Protein AF-A0A0S2IVD8-F1 (afdb_monomer_lite)

Structure (mmCIF, N/CA/C/O backbone):
data_AF-A0A0S2IVD8-F1
#
_entry.id   AF-A0A0S2IVD8-F1
#
loop_
_atom_site.group_PDB
_atom_site.id
_atom_site.type_symbol
_atom_site.label_atom_id
_atom_site.label_alt_id
_atom_site.label_comp_id
_atom_site.label_asym_id
_atom_site.label_entity_id
_atom_site.label_seq_id
_atom_site.pdbx_PDB_ins_code
_atom_site.Cartn_x
_atom_site.Cartn_y
_atom_site.Cartn_z
_atom_site.occupancy
_atom_site.B_iso_or_equiv
_atom_site.auth_seq_id
_atom_site.auth_comp_id
_atom_site.auth_asym_id
_atom_site.auth_atom_id
_atom_site.pdbx_PDB_model_num
ATOM 1 N N . MET A 1 1 ? 84.443 40.410 -23.609 1.00 50.19 1 MET A N 1
ATOM 2 C CA . MET A 1 1 ? 83.161 40.052 -24.255 1.00 50.19 1 MET A CA 1
ATOM 3 C C . MET A 1 1 ? 82.634 38.774 -23.616 1.00 50.19 1 MET A C 1
ATOM 5 O O . MET A 1 1 ? 83.331 37.769 -23.710 1.00 50.19 1 MET A O 1
ATOM 9 N N . PRO A 1 2 ? 81.500 38.789 -22.892 1.00 48.69 2 PRO A N 1
ATOM 10 C CA . PRO A 1 2 ? 80.983 37.579 -22.261 1.00 48.69 2 PRO A CA 1
ATOM 11 C C . PRO A 1 2 ? 80.416 36.628 -23.324 1.00 48.69 2 PRO A C 1
ATOM 13 O O . PRO A 1 2 ? 79.728 37.035 -24.257 1.00 48.69 2 PRO A O 1
ATOM 16 N N . SER A 1 3 ? 80.780 35.357 -23.202 1.00 56.12 3 SER A N 1
ATOM 17 C CA . SER A 1 3 ? 80.549 34.301 -24.180 1.00 56.12 3 SER A CA 1
ATOM 18 C C . SER A 1 3 ? 79.073 33.893 -24.278 1.00 56.12 3 SER A C 1
ATOM 20 O O . SER A 1 3 ? 78.367 33.731 -23.281 1.00 56.12 3 SER A O 1
ATOM 22 N N . ASN A 1 4 ? 78.631 33.627 -25.514 1.00 60.97 4 ASN A N 1
ATOM 23 C CA . ASN A 1 4 ? 77.289 33.160 -25.906 1.00 60.97 4 ASN A CA 1
ATOM 24 C C . ASN A 1 4 ? 76.815 31.858 -25.215 1.00 60.97 4 ASN A C 1
ATOM 26 O O . ASN A 1 4 ? 75.691 31.407 -25.436 1.00 60.97 4 ASN A O 1
ATOM 30 N N . LEU A 1 5 ? 77.656 31.239 -24.384 1.00 60.31 5 LEU A N 1
ATOM 31 C CA . LEU A 1 5 ? 77.363 30.018 -23.641 1.00 60.31 5 LEU A CA 1
ATOM 32 C C . LEU A 1 5 ? 76.537 30.292 -22.371 1.00 60.31 5 LEU A C 1
ATOM 34 O O . LEU A 1 5 ? 75.660 29.496 -22.031 1.00 60.31 5 LEU A O 1
ATOM 38 N N . PHE A 1 6 ? 76.750 31.436 -21.709 1.00 58.47 6 PHE A N 1
ATOM 39 C CA . PHE A 1 6 ? 76.030 31.788 -20.477 1.00 58.47 6 PHE A CA 1
ATOM 40 C C . PHE A 1 6 ? 74.556 32.127 -20.759 1.00 58.47 6 PHE A C 1
ATOM 42 O O . PHE A 1 6 ? 73.650 31.641 -20.081 1.00 58.47 6 PHE A O 1
ATOM 49 N N . LEU A 1 7 ? 74.299 32.853 -21.853 1.00 55.78 7 LEU A N 1
ATOM 50 C CA . LEU A 1 7 ? 72.945 33.197 -22.299 1.00 55.78 7 LEU A CA 1
ATOM 51 C C . LEU A 1 7 ? 72.151 31.978 -22.798 1.00 55.78 7 LEU A C 1
ATOM 53 O O . LEU A 1 7 ? 70.935 31.922 -22.623 1.00 55.78 7 LEU A O 1
ATOM 57 N N . ARG A 1 8 ? 72.819 30.961 -23.363 1.00 60.06 8 ARG A N 1
ATOM 58 C CA . ARG A 1 8 ? 72.168 29.711 -23.798 1.00 60.06 8 ARG A CA 1
ATOM 59 C C . ARG A 1 8 ? 71.748 28.820 -22.622 1.00 60.06 8 ARG A C 1
ATOM 61 O O . ARG A 1 8 ? 70.657 28.249 -22.668 1.00 60.06 8 ARG A O 1
ATOM 68 N N . LYS A 1 9 ? 72.547 28.745 -21.549 1.00 58.44 9 LYS A N 1
ATOM 69 C CA . LYS A 1 9 ? 72.161 28.041 -20.308 1.00 58.44 9 LYS A CA 1
ATOM 70 C C . LYS A 1 9 ? 71.013 28.742 -19.573 1.00 58.44 9 LYS A C 1
ATOM 72 O O . LYS A 1 9 ? 70.091 28.074 -19.119 1.00 58.44 9 LYS A O 1
ATOM 77 N N . ALA A 1 10 ? 71.015 30.076 -19.521 1.00 58.53 10 ALA A N 1
ATOM 78 C CA . ALA A 1 10 ? 69.924 30.838 -18.906 1.00 58.53 10 ALA A CA 1
ATOM 79 C C . ALA A 1 10 ? 68.589 30.664 -19.657 1.00 58.53 10 ALA A C 1
ATOM 81 O O . ALA A 1 10 ? 67.545 30.483 -19.036 1.00 58.53 10 ALA A O 1
ATOM 82 N N . LYS A 1 11 ? 68.622 30.642 -20.998 1.00 59.41 11 LYS A N 1
ATOM 83 C CA . LYS A 1 11 ? 67.426 30.451 -21.835 1.00 59.41 11 LYS A CA 1
ATOM 84 C C . LYS A 1 11 ? 66.844 29.037 -21.712 1.00 59.41 11 LYS A C 1
ATOM 86 O O . LYS A 1 11 ? 65.633 28.884 -21.638 1.00 59.41 11 LYS A O 1
ATOM 91 N N . THR A 1 12 ? 67.690 28.011 -21.624 1.00 59.66 12 THR A N 1
ATOM 92 C CA . THR A 1 12 ? 67.249 26.612 -21.442 1.00 59.66 12 THR A CA 1
ATOM 93 C C . THR A 1 12 ? 66.716 26.336 -20.033 1.00 59.66 12 THR A C 1
ATOM 95 O O . THR A 1 12 ? 65.705 25.652 -19.896 1.00 59.66 12 THR A O 1
ATOM 98 N N . LEU A 1 13 ? 67.309 26.931 -18.990 1.00 58.75 13 LEU A N 1
ATOM 99 C CA . LEU A 1 13 ? 66.773 26.865 -17.624 1.00 58.75 13 LEU A CA 1
ATOM 100 C C . LEU A 1 13 ? 65.420 27.583 -17.487 1.00 58.75 13 LEU A C 1
ATOM 102 O O . LEU A 1 13 ? 64.516 27.060 -16.840 1.00 58.75 13 LEU A O 1
ATOM 106 N N . PHE A 1 14 ? 65.252 28.740 -18.133 1.00 59.12 14 PHE A N 1
ATOM 107 C CA . PHE A 1 14 ? 63.998 29.502 -18.115 1.00 59.12 14 PHE A CA 1
ATOM 108 C C . PHE A 1 14 ? 62.854 28.791 -18.858 1.00 59.12 14 PHE A C 1
ATOM 110 O O . PHE A 1 14 ? 61.719 28.784 -18.380 1.00 59.12 14 PHE A O 1
ATOM 117 N N . GLU A 1 15 ? 63.142 28.132 -19.986 1.00 59.56 15 GLU A N 1
ATOM 118 C CA . GLU A 1 15 ? 62.142 27.345 -20.723 1.00 59.56 15 GLU A CA 1
ATOM 119 C C . GLU A 1 15 ? 61.764 26.037 -19.995 1.00 59.56 15 GLU A C 1
ATOM 121 O O . GLU A 1 15 ? 60.583 25.686 -19.953 1.00 59.56 15 GLU A O 1
ATOM 126 N N . SER A 1 16 ? 62.702 25.377 -19.297 1.00 58.66 16 SER A N 1
ATOM 127 C CA . SER A 1 16 ? 62.374 24.267 -18.378 1.00 58.66 16 SER A CA 1
ATOM 128 C C . SER A 1 16 ? 61.490 24.711 -17.205 1.00 58.66 16 SER A C 1
ATOM 130 O O . SER A 1 16 ? 60.595 23.975 -16.786 1.00 58.66 16 SER A O 1
ATOM 132 N N . PHE A 1 17 ? 61.688 25.930 -16.690 1.00 58.62 17 PHE A N 1
ATOM 133 C CA . PHE A 1 17 ? 60.880 26.476 -15.594 1.00 58.62 17 PHE A CA 1
ATOM 134 C C . PHE A 1 17 ? 59.450 26.826 -16.046 1.00 58.62 17 PHE A C 1
ATOM 136 O O . PHE A 1 17 ? 58.487 26.541 -15.334 1.00 58.62 17 PHE A O 1
ATOM 143 N N . LYS A 1 18 ? 59.279 27.356 -17.269 1.00 56.53 18 LYS A N 1
ATOM 144 C CA . LYS A 1 18 ? 57.956 27.583 -17.884 1.00 56.53 18 LYS A CA 1
ATOM 145 C C . LYS A 1 18 ? 57.179 26.287 -18.115 1.00 56.53 18 LYS A C 1
ATOM 147 O O . LYS A 1 18 ? 55.972 26.268 -17.861 1.00 56.53 18 LYS A O 1
ATOM 152 N N . GLY A 1 19 ? 57.850 25.219 -18.562 1.00 54.34 19 GLY A N 1
ATOM 153 C CA . GLY A 1 19 ? 57.257 23.884 -18.734 1.00 54.34 19 GLY A CA 1
ATOM 154 C C . GLY A 1 19 ? 56.763 23.282 -17.413 1.00 54.34 19 GLY A C 1
ATOM 155 O O . GLY A 1 19 ? 55.666 22.730 -17.337 1.00 54.34 19 GLY A O 1
ATOM 156 N N . MET A 1 20 ? 57.524 23.480 -16.335 1.00 56.25 20 MET A N 1
ATOM 157 C CA . MET A 1 20 ? 57.159 23.048 -14.982 1.00 56.25 20 MET A CA 1
ATOM 158 C C . MET A 1 20 ? 55.944 23.818 -14.433 1.00 56.25 20 MET A C 1
ATOM 160 O O . MET A 1 20 ? 55.019 23.217 -13.885 1.00 56.25 20 MET A O 1
ATOM 164 N N . LEU A 1 21 ? 55.880 25.133 -14.673 1.00 53.25 21 LEU A N 1
ATOM 165 C CA . LEU A 1 21 ? 54.753 25.984 -14.269 1.00 53.25 21 LEU A CA 1
ATOM 166 C C . LEU A 1 21 ? 53.465 25.703 -15.074 1.00 53.25 21 LEU A C 1
ATOM 168 O O . LEU A 1 21 ? 52.358 25.851 -14.554 1.00 53.25 21 LEU A O 1
ATOM 172 N N . THR A 1 22 ? 53.582 25.259 -16.335 1.00 49.00 22 THR A N 1
ATOM 173 C CA . THR A 1 22 ? 52.428 24.827 -17.153 1.00 49.00 22 THR A CA 1
ATOM 174 C C . THR A 1 22 ? 51.910 23.438 -16.778 1.00 49.00 22 THR A C 1
ATOM 176 O O . THR A 1 22 ? 50.710 23.196 -16.907 1.00 49.00 22 THR A O 1
ATOM 179 N N . MET A 1 23 ? 52.759 22.550 -16.252 1.00 55.12 23 MET A N 1
ATOM 180 C CA . MET A 1 23 ? 52.337 21.244 -15.727 1.00 55.12 23 MET A CA 1
ATOM 181 C C . MET A 1 23 ? 51.555 21.370 -14.410 1.00 55.12 23 MET A C 1
ATOM 183 O O . MET A 1 23 ? 50.543 20.693 -14.243 1.00 55.12 23 MET A O 1
ATOM 187 N N . ILE A 1 24 ? 51.919 22.310 -13.527 1.00 53.00 24 ILE A N 1
ATOM 188 C CA . ILE A 1 24 ? 51.173 22.594 -12.281 1.00 53.00 24 ILE A CA 1
ATOM 189 C C . ILE A 1 24 ? 49.757 23.130 -12.576 1.00 53.00 24 ILE A C 1
ATOM 191 O O . ILE A 1 24 ? 48.805 22.803 -11.865 1.00 53.00 24 ILE A O 1
ATOM 195 N N . ARG A 1 25 ? 49.584 23.879 -13.676 1.00 46.19 25 ARG A N 1
ATOM 196 C CA . ARG A 1 25 ? 48.280 24.403 -14.127 1.00 46.19 25 ARG A CA 1
ATOM 197 C C . ARG A 1 25 ? 47.401 23.368 -14.843 1.00 46.19 25 ARG A C 1
ATOM 199 O O . ARG A 1 25 ? 46.191 23.540 -14.901 1.00 46.19 25 ARG A O 1
ATOM 206 N N . LYS A 1 26 ? 47.989 22.282 -15.360 1.00 47.72 26 LYS A N 1
ATOM 207 C CA . LYS A 1 26 ? 47.240 21.120 -15.878 1.00 47.72 26 LYS A CA 1
ATOM 208 C C . LYS A 1 26 ? 46.924 20.095 -14.787 1.00 47.72 26 LYS A C 1
ATOM 210 O O . LYS A 1 26 ? 45.911 19.411 -14.883 1.00 47.72 26 LYS A O 1
ATOM 215 N N . LEU A 1 27 ? 47.724 20.038 -13.720 1.00 52.34 27 LEU A N 1
ATOM 216 C CA . LEU A 1 27 ? 47.467 19.157 -12.578 1.00 52.34 27 LEU A CA 1
ATOM 217 C C . LEU A 1 27 ? 46.384 19.703 -11.627 1.00 52.34 27 LEU A C 1
ATOM 219 O O . LEU A 1 27 ? 45.709 18.934 -10.951 1.00 52.34 27 LEU A O 1
ATOM 223 N N . THR A 1 28 ? 46.130 21.012 -11.650 1.00 49.12 28 THR A N 1
ATOM 224 C CA . THR A 1 28 ? 45.015 21.645 -10.921 1.00 49.12 28 THR A CA 1
ATOM 225 C C . THR A 1 28 ? 43.647 21.472 -11.596 1.00 49.12 28 THR A C 1
ATOM 227 O O . THR A 1 28 ? 42.631 21.664 -10.939 1.00 49.12 28 THR A O 1
ATOM 230 N N . CYS A 1 29 ? 43.583 21.023 -12.856 1.00 45.09 29 CYS A N 1
ATOM 231 C CA . CYS A 1 29 ? 42.313 20.729 -13.539 1.00 45.09 29 CYS A CA 1
ATOM 232 C C . CYS A 1 29 ? 41.899 19.247 -13.505 1.00 45.09 29 CYS A C 1
ATOM 234 O O . CYS A 1 29 ? 40.777 18.941 -13.888 1.00 45.09 29 CYS A O 1
ATOM 236 N N . VAL A 1 30 ? 42.755 18.331 -13.034 1.00 51.06 30 VAL A N 1
ATOM 237 C CA . VAL A 1 30 ? 42.399 16.900 -12.908 1.00 51.06 30 VAL A CA 1
ATOM 238 C C . VAL A 1 30 ? 42.100 16.502 -11.456 1.00 51.06 30 VAL A C 1
ATOM 240 O O . VAL A 1 30 ? 41.328 15.579 -11.226 1.00 51.06 30 VAL A O 1
ATOM 243 N N . PHE A 1 31 ? 42.606 17.238 -10.460 1.00 49.56 31 PHE A N 1
ATOM 244 C CA . PHE A 1 31 ? 42.319 16.957 -9.044 1.00 49.56 31 PHE A CA 1
ATOM 245 C C . PHE A 1 31 ? 41.152 17.767 -8.447 1.00 49.56 31 PHE A C 1
ATOM 247 O O . PHE A 1 31 ? 40.711 17.485 -7.339 1.00 49.56 31 PHE A O 1
ATOM 254 N N . ALA A 1 32 ? 40.596 18.724 -9.197 1.00 51.31 32 ALA A N 1
ATOM 255 C CA . ALA A 1 32 ? 39.349 19.424 -8.864 1.00 51.31 32 ALA A CA 1
ATOM 256 C C . ALA A 1 32 ? 38.111 18.801 -9.551 1.00 51.31 32 ALA A C 1
ATOM 258 O O . ALA A 1 32 ? 37.069 19.438 -9.657 1.00 51.31 32 ALA A O 1
ATOM 259 N N . PHE A 1 33 ? 38.228 17.553 -10.023 1.00 49.34 33 PHE A N 1
ATOM 260 C CA . PHE A 1 33 ? 37.113 16.715 -10.491 1.00 49.34 33 PHE A CA 1
ATOM 261 C C . PHE A 1 33 ? 37.033 15.388 -9.708 1.00 49.34 33 PHE A C 1
ATOM 263 O O . PHE A 1 33 ? 36.457 14.408 -10.164 1.00 49.34 33 PHE A O 1
ATOM 270 N N . LEU A 1 34 ? 37.630 15.338 -8.511 1.00 53.03 34 LEU A N 1
ATOM 271 C CA . LEU A 1 34 ? 37.549 14.206 -7.576 1.00 53.03 34 LEU A CA 1
ATOM 272 C C . LEU A 1 34 ? 36.959 14.628 -6.226 1.00 53.03 34 LEU A C 1
ATOM 274 O O . LEU A 1 34 ? 37.308 14.092 -5.180 1.00 53.03 34 LEU A O 1
ATOM 278 N N . PHE A 1 35 ? 36.056 15.609 -6.243 1.00 56.50 35 PHE A N 1
ATOM 279 C CA . PHE A 1 35 ? 35.337 16.018 -5.043 1.00 56.50 35 PHE A CA 1
ATOM 280 C C . PHE A 1 35 ? 33.939 16.548 -5.363 1.00 56.50 35 PHE A C 1
ATOM 282 O O . PHE A 1 35 ? 33.649 17.692 -5.049 1.00 56.50 35 PHE A O 1
ATOM 289 N N . PHE A 1 36 ? 33.078 15.753 -6.012 1.00 52.47 36 PHE A N 1
ATOM 290 C CA . PHE A 1 36 ? 31.622 15.890 -5.837 1.00 52.47 36 PHE A CA 1
ATOM 291 C C . PHE A 1 36 ? 30.820 14.733 -6.453 1.00 52.47 36 PHE A C 1
ATOM 293 O O . PHE A 1 36 ? 30.028 14.930 -7.363 1.00 52.47 36 PHE A O 1
ATOM 300 N N . ILE A 1 37 ? 30.980 13.510 -5.950 1.00 55.38 37 ILE A N 1
ATOM 301 C CA . ILE A 1 37 ? 29.830 12.592 -5.899 1.00 55.38 37 ILE A CA 1
ATOM 302 C C . ILE A 1 37 ? 29.843 11.954 -4.512 1.00 55.38 37 ILE A C 1
ATOM 304 O O . ILE A 1 37 ? 30.119 10.771 -4.335 1.00 55.38 37 ILE A O 1
ATOM 308 N N . SER A 1 38 ? 29.606 12.780 -3.494 1.00 52.75 38 SER A N 1
ATOM 309 C CA . SER A 1 38 ? 29.141 12.253 -2.218 1.00 52.75 38 SER A CA 1
ATOM 310 C C . SER A 1 38 ? 27.694 11.817 -2.414 1.00 52.75 38 SER A C 1
ATOM 312 O O . SER A 1 38 ? 26.835 12.647 -2.680 1.00 52.75 38 SER A O 1
ATOM 314 N N . THR A 1 39 ? 27.505 10.499 -2.357 1.00 57.75 39 THR A N 1
ATOM 315 C CA . THR A 1 39 ? 26.314 9.737 -1.955 1.00 57.75 39 THR A CA 1
ATOM 316 C C . THR A 1 39 ? 24.938 10.413 -2.060 1.00 57.75 39 THR A C 1
ATOM 318 O O . THR A 1 39 ? 24.635 11.384 -1.377 1.00 57.75 39 THR A O 1
ATOM 321 N N . SER A 1 40 ? 24.024 9.770 -2.786 1.00 48.56 40 SER A N 1
ATOM 322 C CA . SER A 1 40 ? 22.620 9.736 -2.367 1.00 48.56 40 SER A CA 1
ATOM 323 C C . SER A 1 40 ? 22.087 8.307 -2.501 1.00 48.56 40 SER A C 1
ATOM 325 O O . SER A 1 40 ? 21.285 7.993 -3.375 1.00 48.56 40 SER A O 1
ATOM 327 N N . ALA A 1 41 ? 22.572 7.406 -1.646 1.00 50.22 41 ALA A N 1
ATOM 328 C CA . ALA A 1 41 ? 21.911 6.116 -1.411 1.00 50.22 41 ALA A CA 1
ATOM 329 C C . ALA A 1 41 ? 20.880 6.179 -0.256 1.00 50.22 41 ALA A C 1
ATOM 331 O O . ALA A 1 41 ? 20.317 5.153 0.124 1.00 50.22 41 ALA A O 1
ATOM 332 N N . GLU A 1 42 ? 20.624 7.372 0.294 1.00 52.12 42 GLU A N 1
ATOM 333 C CA . GLU A 1 42 ? 19.860 7.582 1.537 1.00 52.12 42 GLU A CA 1
ATOM 334 C C . GLU A 1 42 ? 18.331 7.638 1.336 1.00 52.12 42 GLU A C 1
ATOM 336 O O . GLU A 1 42 ? 17.579 7.264 2.229 1.00 52.12 42 GLU A O 1
ATOM 341 N N . GLU A 1 43 ? 17.847 7.951 0.129 1.00 53.28 43 GLU A N 1
ATOM 342 C CA . GLU A 1 43 ? 16.404 7.941 -0.199 1.00 53.28 43 GLU A CA 1
ATOM 343 C C . GLU A 1 43 ? 15.767 6.544 -0.047 1.00 53.28 43 GLU A C 1
ATOM 345 O O . GLU A 1 43 ? 14.616 6.391 0.366 1.00 53.28 43 GLU A O 1
ATOM 350 N N . SER A 1 44 ? 16.529 5.481 -0.333 1.00 60.91 44 SER A N 1
ATOM 351 C CA . SER A 1 44 ? 15.982 4.119 -0.342 1.00 60.91 44 SER A CA 1
ATOM 352 C C . SER A 1 44 ? 15.670 3.571 1.056 1.00 60.91 44 SER A C 1
ATOM 354 O O . SER A 1 44 ? 14.724 2.788 1.207 1.00 60.91 44 SER A O 1
ATOM 356 N N . SER A 1 45 ? 16.438 3.956 2.084 1.00 66.62 45 SER A N 1
ATOM 357 C CA . SER A 1 45 ? 16.192 3.510 3.460 1.00 66.62 45 SER A CA 1
ATOM 358 C C . SER A 1 45 ? 14.944 4.161 4.038 1.00 66.62 45 SER A C 1
ATOM 360 O O . SER A 1 45 ? 14.137 3.473 4.670 1.00 66.62 45 SER A O 1
ATOM 362 N N . ASP A 1 46 ? 14.746 5.446 3.755 1.00 86.19 46 ASP A N 1
ATOM 363 C CA . ASP A 1 46 ? 13.608 6.210 4.258 1.00 86.19 46 ASP A CA 1
ATOM 364 C C . ASP A 1 46 ? 12.301 5.690 3.662 1.00 86.19 46 ASP A C 1
ATOM 366 O O . ASP A 1 46 ? 11.373 5.362 4.406 1.00 86.19 46 ASP A O 1
ATOM 370 N N . PHE A 1 47 ? 12.272 5.436 2.350 1.00 93.12 47 PHE A N 1
ATOM 371 C CA . PHE A 1 47 ? 11.120 4.818 1.696 1.00 93.12 47 PHE A CA 1
ATOM 372 C C . PHE A 1 47 ? 10.727 3.470 2.310 1.00 93.12 47 PHE A C 1
ATOM 374 O O . PHE A 1 47 ? 9.549 3.223 2.573 1.00 93.12 47 PHE A O 1
ATOM 381 N N . ARG A 1 48 ? 11.689 2.567 2.549 1.00 93.62 48 ARG A N 1
ATOM 382 C CA . ARG A 1 48 ? 11.376 1.238 3.106 1.00 93.62 48 ARG A CA 1
ATOM 383 C C . ARG A 1 48 ? 10.857 1.328 4.537 1.00 93.62 48 ARG A C 1
ATOM 385 O O . ARG A 1 48 ? 9.940 0.587 4.893 1.00 93.62 48 ARG A O 1
ATOM 392 N N . ASN A 1 49 ? 11.421 2.220 5.345 1.00 94.69 49 ASN A N 1
ATOM 393 C CA . ASN A 1 49 ? 10.963 2.461 6.712 1.00 94.69 49 ASN A CA 1
ATOM 394 C C . ASN A 1 49 ? 9.549 3.057 6.732 1.00 94.69 49 ASN A C 1
ATOM 396 O O . ASN A 1 49 ? 8.689 2.622 7.507 1.00 94.69 49 ASN A O 1
ATOM 400 N N . ASP A 1 50 ? 9.276 3.991 5.829 1.00 95.50 50 ASP A N 1
ATOM 401 C CA . ASP A 1 50 ? 7.966 4.610 5.667 1.00 95.50 50 ASP A CA 1
ATOM 402 C C . ASP A 1 50 ? 6.921 3.621 5.159 1.00 95.50 50 ASP A C 1
ATOM 404 O O . ASP A 1 50 ? 5.811 3.554 5.692 1.00 95.50 50 ASP A O 1
ATOM 408 N N . LEU A 1 51 ? 7.295 2.771 4.203 1.00 95.75 51 LEU A N 1
ATOM 409 C CA . LEU A 1 51 ? 6.428 1.725 3.684 1.00 95.75 51 LEU A CA 1
ATOM 410 C C . LEU A 1 51 ? 6.084 0.724 4.786 1.00 95.75 51 LEU A C 1
ATOM 412 O O . LEU A 1 51 ? 4.920 0.366 4.949 1.00 95.75 51 LEU A O 1
ATOM 416 N N . ASN A 1 52 ? 7.072 0.301 5.577 1.00 95.38 52 ASN A N 1
ATOM 417 C CA . ASN A 1 52 ? 6.838 -0.567 6.727 1.00 95.38 52 ASN A CA 1
ATOM 418 C C . ASN A 1 52 ? 5.894 0.080 7.747 1.00 95.38 52 ASN A C 1
ATOM 420 O O . ASN A 1 52 ? 4.999 -0.600 8.247 1.00 95.38 52 ASN A O 1
ATOM 424 N N . SER A 1 53 ? 6.049 1.380 8.008 1.00 95.50 53 SER A N 1
ATOM 425 C CA . SER A 1 53 ? 5.160 2.134 8.901 1.00 95.50 53 SER A CA 1
ATOM 426 C C . SER A 1 53 ? 3.719 2.139 8.379 1.00 95.50 53 SER A C 1
ATOM 428 O O . SER A 1 53 ? 2.789 1.817 9.116 1.00 95.50 53 SER A O 1
ATOM 430 N N . LEU A 1 54 ? 3.523 2.424 7.088 1.00 95.69 54 LEU A N 1
ATOM 431 C CA . LEU A 1 54 ? 2.203 2.409 6.456 1.00 95.69 54 LEU A CA 1
ATOM 432 C C . LEU A 1 54 ? 1.580 1.001 6.453 1.00 95.69 54 LEU A C 1
ATOM 434 O O . LEU A 1 54 ? 0.396 0.841 6.746 1.00 95.69 54 LEU A O 1
ATOM 438 N N . MET A 1 55 ? 2.371 -0.035 6.158 1.00 94.12 55 MET A N 1
ATOM 439 C CA . MET A 1 55 ? 1.904 -1.425 6.161 1.00 94.12 55 MET A CA 1
ATOM 440 C C . MET A 1 55 ? 1.585 -1.936 7.569 1.00 94.12 55 MET A C 1
ATOM 442 O O . MET A 1 55 ? 0.715 -2.791 7.708 1.00 94.12 55 MET A O 1
ATOM 446 N N . ALA A 1 56 ? 2.232 -1.415 8.614 1.00 93.00 56 ALA A N 1
ATOM 447 C CA . ALA A 1 56 ? 1.883 -1.747 9.993 1.00 93.00 56 ALA A CA 1
ATOM 448 C C . ALA A 1 56 ? 0.463 -1.272 10.339 1.00 93.00 56 ALA A C 1
ATOM 450 O O . ALA A 1 56 ? -0.304 -2.041 10.910 1.00 93.00 56 ALA A O 1
ATOM 451 N N . VAL A 1 57 ? 0.069 -0.069 9.900 1.00 89.50 57 VAL A N 1
ATOM 452 C CA . VAL A 1 57 ? -1.317 0.425 10.046 1.00 89.50 57 VAL A CA 1
ATOM 453 C C . VAL A 1 57 ? -2.311 -0.469 9.297 1.00 89.50 57 VAL A C 1
ATOM 455 O O . VAL A 1 57 ? -3.420 -0.710 9.765 1.00 89.50 57 VAL A O 1
ATOM 458 N N . PHE A 1 58 ? -1.911 -1.001 8.139 1.00 82.50 58 PHE A N 1
ATOM 459 C CA . PHE A 1 58 ? -2.714 -1.977 7.399 1.00 82.50 58 PHE A CA 1
ATOM 460 C C . PHE A 1 58 ? -2.888 -3.294 8.165 1.00 82.50 58 PHE A C 1
ATOM 462 O O . PHE A 1 58 ? -3.940 -3.910 8.095 1.00 82.50 58 PHE A O 1
ATOM 469 N N . GLN A 1 59 ? -1.868 -3.740 8.898 1.00 81.94 59 GLN A N 1
ATOM 470 C CA . GLN A 1 59 ? -1.916 -4.987 9.666 1.00 81.94 59 GLN A CA 1
ATOM 471 C C . GLN A 1 59 ? -2.705 -4.867 10.971 1.00 81.94 59 GLN A C 1
ATOM 473 O O . GLN A 1 59 ? -3.228 -5.874 11.441 1.00 81.94 59 GLN A O 1
ATOM 478 N N . THR A 1 60 ? -2.775 -3.670 11.556 1.00 86.50 60 THR A N 1
ATOM 479 C CA . THR A 1 60 ? -3.543 -3.413 12.781 1.00 86.50 60 THR A CA 1
ATOM 480 C C . THR A 1 60 ? -4.990 -3.015 12.511 1.00 86.50 60 THR A C 1
ATOM 482 O O . THR A 1 60 ? -5.785 -2.986 13.448 1.00 86.50 60 THR A O 1
ATOM 485 N N . CYS A 1 61 ? -5.366 -2.728 11.258 1.00 83.94 61 CYS A N 1
ATOM 486 C CA . CYS A 1 61 ? -6.775 -2.566 10.927 1.00 83.94 61 CYS A CA 1
ATOM 487 C C . CYS A 1 61 ? -7.500 -3.911 11.096 1.00 83.94 61 CYS A C 1
ATOM 489 O O . CYS A 1 61 ? -7.064 -4.950 10.600 1.00 83.94 61 CYS A O 1
ATOM 491 N N . GLU A 1 62 ? -8.674 -3.889 11.715 1.00 87.75 62 GLU A N 1
ATOM 492 C CA . GLU A 1 62 ? -9.620 -5.005 11.643 1.00 87.75 62 GLU A CA 1
ATOM 493 C C . GLU A 1 62 ? -10.389 -4.924 10.314 1.00 87.75 62 GLU A C 1
ATOM 495 O O . GLU A 1 62 ? -11.593 -4.660 10.265 1.00 87.75 62 GLU A O 1
ATOM 500 N N . CYS A 1 63 ? -9.659 -5.039 9.201 1.00 93.62 63 CYS A N 1
ATOM 501 C CA . CYS A 1 63 ? -10.191 -4.846 7.857 1.00 93.62 63 CYS A CA 1
ATOM 502 C C . CYS A 1 63 ? -9.709 -5.915 6.866 1.00 93.62 63 CYS A C 1
ATOM 504 O O . CYS A 1 63 ? -8.699 -6.587 7.071 1.00 93.62 63 CYS A O 1
ATOM 506 N N . LYS A 1 64 ? -10.464 -6.094 5.780 1.00 96.25 64 LYS A N 1
ATOM 507 C CA . LYS A 1 64 ? -10.146 -6.986 4.659 1.00 96.25 64 LYS A CA 1
ATOM 508 C C . LYS A 1 64 ? -9.745 -6.169 3.442 1.00 96.25 64 LYS A C 1
ATOM 510 O O . LYS A 1 64 ? -10.298 -5.101 3.182 1.00 96.25 64 LYS A O 1
ATOM 515 N N . PHE A 1 65 ? -8.815 -6.693 2.658 1.00 97.12 65 PHE A N 1
ATOM 516 C CA . PHE A 1 65 ? -8.428 -6.116 1.378 1.00 97.12 65 PHE A CA 1
ATOM 517 C C . PHE A 1 65 ? -9.193 -6.799 0.251 1.00 97.12 65 PHE A C 1
ATOM 519 O O . PHE A 1 65 ? -9.128 -8.012 0.108 1.00 97.12 65 PHE A O 1
ATOM 526 N N . VAL A 1 66 ? -9.901 -6.040 -0.577 1.00 97.69 66 VAL A N 1
ATOM 527 C CA . VAL A 1 66 ? -10.673 -6.589 -1.692 1.00 97.69 66 VAL A CA 1
ATOM 528 C C . VAL A 1 66 ? -9.965 -6.280 -2.999 1.00 97.69 66 VAL A C 1
ATOM 530 O O . VAL A 1 66 ? -9.836 -5.123 -3.407 1.00 97.69 66 VAL A O 1
ATOM 533 N N . ARG A 1 67 ? -9.541 -7.332 -3.698 1.00 96.94 67 ARG A N 1
ATOM 534 C CA . ARG A 1 67 ? -8.886 -7.245 -5.003 1.00 96.94 67 ARG A CA 1
ATOM 535 C C . ARG A 1 67 ? -9.691 -8.016 -6.029 1.00 96.94 67 ARG A C 1
ATOM 537 O O . ARG A 1 67 ? -9.866 -9.220 -5.907 1.00 96.94 67 ARG A O 1
ATOM 544 N N . ASN A 1 68 ? -10.137 -7.329 -7.081 1.00 95.44 68 ASN A N 1
ATOM 545 C CA . ASN A 1 68 ? -10.946 -7.932 -8.149 1.00 95.44 68 ASN A CA 1
ATOM 546 C C . ASN A 1 68 ? -12.196 -8.671 -7.627 1.00 95.44 68 ASN A C 1
ATOM 548 O O . ASN A 1 68 ? -12.614 -9.655 -8.225 1.00 95.44 68 ASN A O 1
ATOM 552 N N . GLY A 1 69 ? -12.780 -8.193 -6.524 1.00 94.88 69 GLY A N 1
ATOM 553 C CA . GLY A 1 69 ? -13.949 -8.807 -5.888 1.00 94.88 69 GLY A CA 1
ATOM 554 C C . GLY A 1 69 ? -13.636 -9.944 -4.910 1.00 94.88 69 GLY A C 1
ATOM 555 O O . GLY A 1 69 ? -14.561 -10.460 -4.299 1.00 94.88 69 GLY A O 1
ATOM 556 N N . VAL A 1 70 ? -12.366 -10.315 -4.730 1.00 96.44 70 VAL A N 1
ATOM 557 C CA . VAL A 1 70 ? -11.948 -11.349 -3.773 1.00 96.44 70 VAL A CA 1
ATOM 558 C C . VAL A 1 70 ? -11.396 -10.694 -2.515 1.00 96.44 70 VAL A C 1
ATOM 560 O O . VAL A 1 70 ? -10.572 -9.779 -2.605 1.00 96.44 70 VAL A O 1
ATOM 563 N N . GLU A 1 71 ? -11.862 -11.152 -1.355 1.00 97.06 71 GLU A N 1
ATOM 564 C CA . GLU A 1 71 ? -11.360 -10.717 -0.054 1.00 97.06 71 GLU A CA 1
ATOM 565 C C . GLU A 1 71 ? -10.044 -11.415 0.287 1.00 97.06 71 GLU A C 1
ATOM 567 O O . GLU A 1 71 ? -9.868 -12.608 0.049 1.00 97.06 71 GLU A O 1
ATOM 572 N N . HIS A 1 72 ? -9.134 -10.644 0.863 1.00 95.94 72 HIS A N 1
ATOM 573 C CA . HIS A 1 72 ? -7.803 -11.050 1.266 1.00 95.94 72 HIS A CA 1
ATOM 574 C C . HIS A 1 72 ? -7.501 -10.509 2.655 1.00 95.94 72 HIS A C 1
ATOM 576 O O . HIS A 1 72 ? -7.918 -9.400 3.017 1.00 95.94 72 HIS A O 1
ATOM 582 N N . ASP A 1 73 ? -6.726 -11.267 3.419 1.00 93.81 73 ASP A N 1
ATOM 583 C CA . ASP A 1 73 ? -6.237 -10.800 4.708 1.00 93.81 73 ASP A CA 1
ATOM 584 C C . ASP A 1 73 ? -5.161 -9.716 4.544 1.00 93.81 73 ASP A C 1
ATOM 586 O O . ASP A 1 73 ? -4.432 -9.698 3.544 1.00 93.81 73 ASP A O 1
ATOM 590 N N . PRO A 1 74 ? -4.973 -8.834 5.545 1.00 90.88 74 PRO A N 1
ATOM 591 C CA . PRO A 1 74 ? -3.939 -7.803 5.501 1.00 90.88 74 PRO A CA 1
ATOM 592 C C . PRO A 1 74 ? -2.529 -8.310 5.171 1.00 90.88 74 PRO A C 1
ATOM 594 O O . PRO A 1 74 ? -1.767 -7.647 4.463 1.00 90.88 74 PRO A O 1
ATOM 597 N N . LYS A 1 75 ? -2.184 -9.518 5.634 1.00 91.88 75 LYS A N 1
ATOM 598 C CA . LYS A 1 75 ? -0.901 -10.169 5.327 1.00 91.88 75 LYS A CA 1
ATOM 599 C C . LYS A 1 75 ? -0.764 -10.508 3.840 1.00 91.88 75 LYS A C 1
ATOM 601 O O . LYS A 1 75 ? 0.293 -10.273 3.257 1.00 91.88 75 LYS A O 1
ATOM 606 N N . GLU A 1 76 ? -1.826 -11.015 3.219 1.00 94.25 76 GLU A N 1
ATOM 607 C CA . GLU A 1 76 ? -1.847 -11.349 1.792 1.00 94.25 76 GLU A CA 1
ATOM 608 C C . GLU A 1 76 ? -1.790 -10.090 0.923 1.00 94.25 76 GLU A C 1
ATOM 610 O O . GLU A 1 76 ? -1.075 -10.051 -0.079 1.00 94.25 76 GLU A O 1
ATOM 615 N N . ALA A 1 77 ? -2.494 -9.031 1.334 1.00 94.06 77 ALA A N 1
ATOM 616 C CA . ALA A 1 77 ? -2.451 -7.734 0.668 1.00 94.06 77 ALA A CA 1
ATOM 617 C C . ALA A 1 77 ? -1.029 -7.157 0.650 1.00 94.06 77 ALA A C 1
ATOM 619 O O . ALA A 1 77 ? -0.541 -6.755 -0.409 1.00 94.06 77 ALA A O 1
ATOM 620 N N . ARG A 1 78 ? -0.334 -7.187 1.796 1.00 94.75 78 ARG A N 1
ATOM 621 C CA . ARG A 1 78 ? 1.069 -6.764 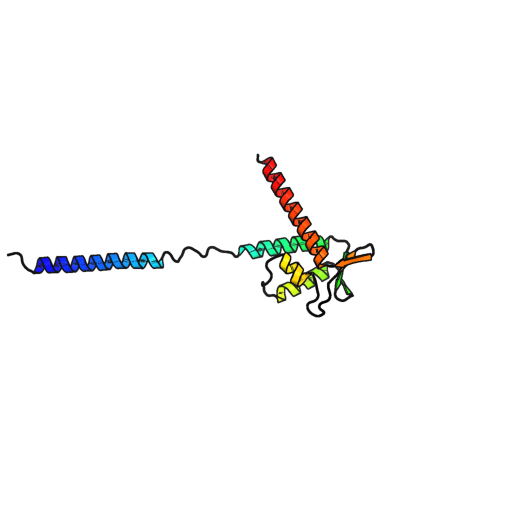1.901 1.00 94.75 78 ARG A CA 1
ATOM 622 C C . ARG A 1 78 ? 1.969 -7.575 0.971 1.00 94.75 78 ARG A C 1
ATOM 624 O O . ARG A 1 78 ? 2.712 -6.986 0.191 1.00 94.75 78 ARG A O 1
ATOM 631 N N . ALA A 1 79 ? 1.871 -8.904 1.006 1.00 95.19 79 ALA A N 1
ATOM 632 C CA . ALA A 1 79 ? 2.672 -9.775 0.145 1.00 95.19 79 ALA A CA 1
ATOM 633 C C . ALA A 1 79 ? 2.427 -9.491 -1.350 1.00 95.19 79 ALA A C 1
ATOM 635 O O . ALA A 1 79 ? 3.364 -9.444 -2.151 1.00 95.19 79 ALA A O 1
ATOM 636 N N . HIS A 1 80 ? 1.171 -9.240 -1.733 1.00 95.50 80 HIS A N 1
ATOM 637 C CA . HIS A 1 80 ? 0.809 -8.844 -3.094 1.00 95.50 80 HIS A CA 1
ATOM 638 C C . HIS A 1 80 ? 1.443 -7.505 -3.498 1.00 95.50 80 HIS A C 1
ATOM 640 O O . HIS A 1 80 ? 2.030 -7.400 -4.579 1.00 95.50 80 HIS A O 1
ATOM 646 N N . MET A 1 81 ? 1.368 -6.489 -2.635 1.00 95.81 81 MET A N 1
ATOM 647 C CA . MET A 1 81 ? 1.964 -5.174 -2.892 1.00 95.81 81 MET A CA 1
ATOM 648 C C . MET A 1 81 ? 3.497 -5.236 -2.957 1.00 95.81 81 MET A C 1
ATOM 650 O O . MET A 1 81 ? 4.081 -4.640 -3.858 1.00 95.81 81 MET A O 1
ATOM 654 N N . GLU A 1 82 ? 4.151 -6.005 -2.083 1.00 95.25 82 GLU A N 1
ATOM 655 C CA . GLU A 1 82 ? 5.606 -6.220 -2.108 1.00 95.25 82 GLU A CA 1
ATOM 656 C C . GLU A 1 82 ? 6.055 -6.926 -3.393 1.00 95.25 82 GLU A C 1
ATOM 658 O O . GLU A 1 82 ? 7.029 -6.510 -4.026 1.00 95.25 82 GLU A O 1
ATOM 663 N N . LYS A 1 83 ? 5.313 -7.947 -3.841 1.00 96.19 83 LYS A N 1
ATOM 664 C CA . LYS A 1 83 ? 5.574 -8.608 -5.127 1.00 96.19 83 LYS A CA 1
ATOM 665 C C . LYS A 1 83 ? 5.489 -7.614 -6.287 1.00 96.19 83 LYS A C 1
ATOM 667 O O . LYS A 1 83 ? 6.352 -7.614 -7.163 1.00 96.19 83 LYS A O 1
ATOM 672 N N . LYS A 1 84 ? 4.458 -6.766 -6.295 1.00 95.81 84 LYS A N 1
ATOM 673 C CA . LYS A 1 84 ? 4.251 -5.756 -7.341 1.00 95.81 84 LYS A CA 1
ATOM 674 C C . LYS A 1 84 ? 5.336 -4.670 -7.300 1.00 95.81 84 LYS A C 1
ATOM 676 O O . LYS A 1 84 ? 5.821 -4.269 -8.351 1.00 95.81 84 LYS A O 1
ATOM 681 N N . LEU A 1 85 ? 5.763 -4.254 -6.107 1.00 96.06 85 LEU A N 1
ATOM 682 C CA . LEU A 1 85 ? 6.865 -3.311 -5.908 1.00 96.06 85 LEU A CA 1
ATOM 683 C C . LEU A 1 85 ? 8.205 -3.884 -6.401 1.00 96.06 85 LEU A C 1
ATOM 685 O O . LEU A 1 85 ? 8.976 -3.182 -7.047 1.00 96.06 85 LEU A O 1
ATOM 689 N N . LYS A 1 86 ? 8.469 -5.176 -6.169 1.00 95.06 86 LYS A N 1
ATOM 690 C CA . LYS A 1 86 ? 9.665 -5.848 -6.702 1.00 95.06 86 LYS A CA 1
ATOM 691 C C . LYS A 1 86 ? 9.685 -5.854 -8.235 1.00 95.06 86 LYS A C 1
ATOM 693 O O . LYS A 1 86 ? 10.745 -5.685 -8.825 1.00 95.06 86 LYS A O 1
ATOM 698 N N . ALA A 1 87 ? 8.524 -6.011 -8.871 1.00 94.81 87 ALA A N 1
ATOM 699 C CA . ALA A 1 87 ? 8.403 -6.052 -10.329 1.00 94.81 87 ALA A CA 1
ATO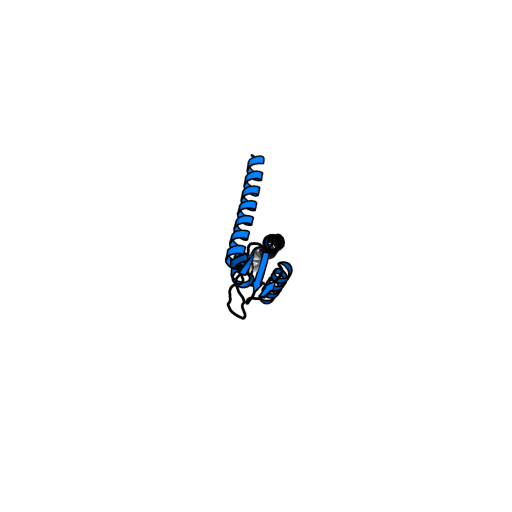M 700 C C . ALA A 1 87 ? 8.684 -4.708 -11.026 1.00 94.81 87 ALA A C 1
ATOM 702 O O . ALA A 1 87 ? 8.890 -4.693 -12.235 1.00 94.81 87 ALA A O 1
ATOM 703 N N . VAL A 1 88 ? 8.685 -3.587 -10.295 1.00 93.94 88 VAL A N 1
ATOM 704 C CA . VAL A 1 88 ? 9.023 -2.263 -10.850 1.00 93.94 88 VAL A CA 1
ATOM 705 C C . VAL A 1 88 ? 10.480 -1.856 -10.597 1.00 93.94 88 VAL A C 1
ATOM 707 O O . VAL A 1 88 ? 10.830 -0.710 -10.857 1.00 93.94 88 VAL A O 1
ATOM 710 N N . GLU A 1 89 ? 11.322 -2.769 -10.095 1.00 89.56 89 GLU A N 1
ATOM 711 C CA . GLU A 1 89 ? 12.792 -2.648 -10.025 1.00 89.56 89 GLU A CA 1
ATOM 712 C C . GLU A 1 89 ? 13.317 -1.303 -9.479 1.00 89.56 89 GLU A C 1
ATOM 714 O O . GLU A 1 89 ? 14.259 -0.720 -10.004 1.00 89.56 89 GLU A O 1
ATOM 719 N N . GLY A 1 90 ? 12.701 -0.779 -8.414 1.00 86.81 90 GLY A N 1
ATOM 720 C CA . GLY A 1 90 ? 13.167 0.452 -7.755 1.00 86.81 90 GLY A CA 1
ATOM 721 C C . GLY A 1 90 ? 12.765 1.764 -8.441 1.00 86.81 90 GLY A C 1
ATOM 722 O O . GLY A 1 90 ? 13.215 2.827 -8.022 1.00 86.81 90 GLY A O 1
ATOM 723 N N . ARG A 1 91 ? 11.881 1.717 -9.448 1.00 92.12 91 ARG A N 1
ATOM 724 C CA . ARG A 1 91 ? 11.276 2.916 -10.066 1.00 92.12 91 ARG A CA 1
ATOM 725 C C . ARG A 1 91 ? 10.344 3.694 -9.135 1.00 92.12 91 ARG A C 1
ATOM 727 O O . ARG A 1 91 ? 9.980 4.813 -9.457 1.00 92.12 91 ARG A O 1
ATOM 734 N N . ILE A 1 92 ? 9.917 3.080 -8.034 1.00 94.50 92 ILE A N 1
ATOM 735 C CA . ILE A 1 92 ? 9.087 3.705 -7.002 1.00 94.50 92 ILE A CA 1
ATOM 736 C C . ILE A 1 92 ? 9.975 3.962 -5.798 1.00 94.50 92 ILE A C 1
ATOM 738 O O . ILE A 1 92 ? 10.552 3.013 -5.259 1.00 94.50 92 ILE A O 1
ATOM 742 N N . GLN A 1 93 ? 10.058 5.226 -5.393 1.00 91.69 93 GLN A N 1
ATOM 743 C CA . GLN A 1 93 ? 10.911 5.665 -4.286 1.00 91.69 93 GLN A CA 1
ATOM 744 C C . GLN A 1 93 ? 10.140 6.469 -3.240 1.00 91.69 93 GLN A C 1
ATOM 746 O O . GLN A 1 93 ? 10.646 6.694 -2.151 1.00 91.69 93 GLN A O 1
ATOM 751 N N . THR A 1 94 ? 8.885 6.834 -3.508 1.00 95.00 94 THR A N 1
ATOM 752 C CA . THR A 1 94 ? 8.052 7.565 -2.546 1.00 95.00 94 THR A CA 1
ATOM 753 C C . THR A 1 94 ? 6.805 6.785 -2.140 1.00 95.00 94 THR A C 1
ATOM 755 O O . THR A 1 94 ? 6.293 5.928 -2.870 1.00 95.00 94 THR A O 1
ATOM 758 N N . ILE A 1 95 ? 6.260 7.104 -0.962 1.00 96.88 95 ILE A N 1
ATOM 759 C CA . ILE A 1 95 ? 4.999 6.512 -0.494 1.00 96.88 95 ILE A CA 1
ATOM 760 C C . ILE A 1 95 ? 3.829 6.921 -1.384 1.00 96.88 95 ILE A C 1
ATOM 762 O O . ILE A 1 95 ? 2.947 6.108 -1.649 1.00 96.88 95 ILE A O 1
ATOM 766 N N . GLN A 1 96 ? 3.830 8.149 -1.895 1.00 96.31 96 GLN A N 1
ATOM 767 C CA . GLN A 1 96 ? 2.814 8.632 -2.822 1.00 96.31 96 GLN A CA 1
ATOM 768 C C . GLN A 1 96 ? 2.790 7.783 -4.099 1.00 96.31 96 GLN A C 1
ATOM 770 O O . GLN A 1 96 ? 1.736 7.263 -4.463 1.00 96.31 96 GLN A O 1
ATOM 775 N N . GLU A 1 97 ? 3.951 7.551 -4.719 1.00 96.75 97 GLU A N 1
ATOM 776 C CA . GLU A 1 97 ? 4.069 6.674 -5.890 1.00 96.75 97 GLU A CA 1
ATOM 777 C C . GLU A 1 97 ? 3.673 5.232 -5.570 1.00 96.75 97 GLU A C 1
ATOM 779 O O . GLU A 1 97 ? 2.968 4.592 -6.353 1.00 96.75 97 GLU A O 1
ATOM 784 N N . PHE A 1 98 ? 4.080 4.708 -4.410 1.00 97.50 98 PHE A N 1
ATOM 785 C CA . PHE A 1 98 ? 3.647 3.386 -3.971 1.00 97.50 98 PHE A CA 1
ATOM 786 C C . PHE A 1 98 ? 2.118 3.306 -3.905 1.00 97.50 98 PHE A C 1
ATOM 788 O O . PHE A 1 98 ? 1.521 2.375 -4.447 1.00 97.50 98 PHE A O 1
ATOM 795 N N . ILE A 1 99 ? 1.451 4.284 -3.295 1.00 97.75 99 ILE A N 1
ATOM 796 C CA . ILE A 1 99 ? -0.008 4.269 -3.198 1.00 97.75 99 ILE A CA 1
ATOM 797 C C . ILE A 1 99 ? -0.638 4.354 -4.591 1.00 97.75 99 ILE A C 1
ATOM 799 O O . ILE A 1 99 ? -1.515 3.551 -4.911 1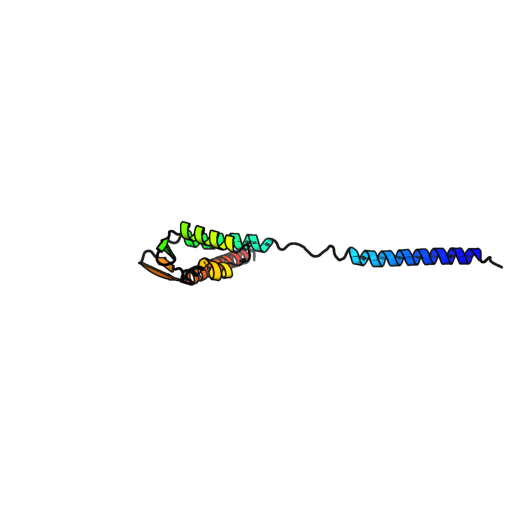.00 97.75 99 ILE A O 1
ATOM 803 N N . ASP A 1 100 ? -0.170 5.267 -5.437 1.00 96.44 100 ASP A N 1
ATOM 804 C CA . ASP A 1 100 ? -0.779 5.521 -6.741 1.00 96.44 100 ASP A CA 1
ATOM 805 C C . ASP A 1 100 ? -0.576 4.365 -7.728 1.00 96.44 100 ASP A C 1
ATOM 807 O O . ASP A 1 100 ? -1.526 3.971 -8.410 1.00 96.44 100 ASP A O 1
ATOM 811 N N . TYR A 1 101 ? 0.613 3.761 -7.770 1.00 96.38 101 TYR A N 1
ATOM 812 C CA . TYR A 1 101 ? 0.948 2.730 -8.757 1.00 96.38 101 TYR A CA 1
ATOM 813 C C . TYR A 1 101 ? 0.803 1.298 -8.233 1.00 96.38 101 TYR A C 1
ATOM 815 O O . TYR A 1 101 ? 0.514 0.376 -9.008 1.00 96.38 101 TYR A O 1
ATOM 823 N N . ILE A 1 102 ? 0.970 1.075 -6.928 1.00 97.19 102 ILE A N 1
ATOM 824 C CA . ILE A 1 102 ? 0.953 -0.262 -6.322 1.00 97.19 102 ILE A CA 1
ATOM 825 C C . ILE A 1 102 ? -0.328 -0.494 -5.531 1.00 97.19 102 ILE A C 1
ATOM 827 O O . ILE A 1 102 ? -1.023 -1.472 -5.813 1.00 97.19 102 ILE A O 1
ATOM 831 N N . GLY A 1 103 ? -0.638 0.396 -4.587 1.00 96.56 103 GLY A N 1
ATOM 832 C CA . GLY A 1 103 ? -1.691 0.218 -3.584 1.00 96.56 103 GLY A CA 1
ATOM 833 C C . GLY A 1 103 ? -3.109 0.603 -4.018 1.00 96.56 103 GLY A C 1
ATOM 834 O O . GLY A 1 103 ? -4.059 0.253 -3.328 1.00 96.56 103 GLY A O 1
ATOM 835 N N . SER A 1 104 ? -3.287 1.300 -5.143 1.00 97.94 104 SER A N 1
ATOM 836 C CA . SER A 1 104 ? -4.597 1.838 -5.542 1.00 97.94 104 SER A CA 1
ATOM 837 C C . SER A 1 104 ? -5.447 0.864 -6.363 1.00 97.94 104 SER A C 1
ATOM 839 O O . SER A 1 104 ? -6.652 0.752 -6.135 1.00 97.94 104 SER A O 1
ATOM 841 N N . LYS A 1 105 ? -4.841 0.169 -7.336 1.00 97.44 105 LYS A N 1
ATOM 842 C CA . LYS A 1 105 ? -5.569 -0.618 -8.339 1.00 97.44 105 LYS A CA 1
ATOM 843 C C . LYS A 1 105 ? -4.770 -1.768 -8.943 1.00 97.44 105 LYS A C 1
ATOM 845 O O . LYS A 1 105 ? -3.532 -1.815 -8.935 1.00 97.44 105 LYS A O 1
ATOM 850 N N . SER A 1 106 ? -5.515 -2.700 -9.524 1.00 96.25 106 SER A N 1
ATOM 851 C CA . SER A 1 106 ? -4.989 -3.838 -10.274 1.00 96.25 106 SER A CA 1
ATOM 852 C C . SER A 1 106 ? -4.366 -3.379 -11.588 1.00 96.25 106 SER A C 1
ATOM 854 O O . SER A 1 106 ? -5.041 -2.755 -12.400 1.00 96.25 106 SER A O 1
ATOM 856 N N . SER A 1 107 ? -3.107 -3.742 -11.846 1.00 91.81 107 SER A N 1
ATOM 857 C CA . SER A 1 107 ? -2.493 -3.498 -13.164 1.00 91.81 107 SER A CA 1
ATOM 858 C C . SER A 1 107 ? -3.062 -4.403 -14.258 1.00 91.81 107 SER A C 1
ATOM 860 O O . SER A 1 107 ? -2.950 -4.070 -15.427 1.00 91.81 107 SER A O 1
ATOM 862 N N . VAL A 1 108 ? -3.669 -5.535 -13.883 1.00 90.25 108 VAL A N 1
ATOM 863 C CA . VAL A 1 108 ? -4.213 -6.513 -14.838 1.00 90.25 108 VAL A CA 1
ATOM 864 C C . VAL A 1 108 ? -5.619 -6.123 -15.291 1.00 90.25 108 VAL A C 1
ATOM 866 O O . VAL A 1 108 ? -5.941 -6.222 -16.464 1.00 90.25 108 VAL A O 1
ATOM 869 N N . SER A 1 109 ? -6.466 -5.682 -14.360 1.00 95.12 109 SER A N 1
ATOM 870 C CA . SER A 1 109 ? -7.890 -5.411 -14.619 1.00 95.12 109 SER A CA 1
ATOM 871 C C . SER A 1 109 ? -8.254 -3.926 -14.579 1.00 95.12 109 SER A C 1
ATOM 873 O O . SER A 1 109 ? -9.393 -3.578 -14.872 1.00 95.12 109 SER A O 1
ATOM 875 N N . GLY A 1 110 ? -7.350 -3.054 -14.126 1.00 95.94 110 GLY A N 1
ATOM 876 C CA . GLY A 1 110 ? -7.603 -1.623 -13.931 1.00 95.94 110 GLY A CA 1
ATOM 877 C C . GLY A 1 110 ? -8.522 -1.271 -12.754 1.00 95.94 110 GLY A C 1
ATOM 878 O O . GLY A 1 110 ? -8.607 -0.100 -12.392 1.00 95.94 110 GLY A O 1
ATOM 879 N N . LYS A 1 111 ? -9.185 -2.255 -12.129 1.00 97.31 111 LYS A N 1
ATOM 880 C CA . LYS A 1 111 ? -10.158 -2.023 -11.052 1.00 97.31 111 LYS A CA 1
ATOM 881 C C . LYS A 1 111 ? -9.480 -1.516 -9.770 1.00 97.31 111 LYS A C 1
ATOM 883 O O . LYS A 1 111 ? -8.432 -2.070 -9.402 1.00 97.31 111 LYS A O 1
ATOM 888 N N . PRO A 1 112 ? -10.074 -0.524 -9.077 1.00 98.06 112 PRO A N 1
ATOM 889 C CA . PRO A 1 112 ? -9.580 -0.078 -7.782 1.00 98.06 112 PRO A CA 1
ATOM 890 C C . PRO A 1 112 ? -9.669 -1.217 -6.768 1.00 98.06 112 PRO A C 1
ATOM 892 O O . PRO A 1 112 ? -10.589 -2.038 -6.799 1.00 98.06 112 PRO A O 1
ATOM 895 N N . TYR A 1 113 ? -8.689 -1.279 -5.878 1.00 98.19 113 TYR A N 1
ATOM 896 C CA . TYR A 1 113 ? -8.776 -2.139 -4.708 1.00 98.19 113 TYR A CA 1
ATOM 897 C C . TYR A 1 113 ? -9.633 -1.469 -3.642 1.00 98.19 113 TYR A C 1
ATOM 899 O O . TYR A 1 113 ? -9.681 -0.239 -3.566 1.00 98.19 113 TYR A O 1
ATOM 907 N N . LEU A 1 114 ? -10.262 -2.266 -2.784 1.00 98.12 114 LEU A N 1
ATOM 908 C CA . LEU A 1 114 ? -11.051 -1.759 -1.665 1.00 98.12 114 LEU A CA 1
ATOM 909 C C . LEU A 1 114 ? -10.486 -2.253 -0.335 1.00 98.12 114 LEU A C 1
ATOM 911 O O . LEU A 1 114 ? -9.833 -3.289 -0.253 1.00 98.12 114 LEU A O 1
ATOM 915 N N . VAL A 1 115 ? -10.783 -1.506 0.712 1.00 97.38 115 VAL A N 1
ATOM 916 C CA . VAL A 1 115 ? -10.654 -1.894 2.107 1.00 97.38 115 VAL A CA 1
ATOM 917 C C . VAL A 1 115 ? -12.069 -2.060 2.643 1.00 97.38 115 VAL A C 1
ATOM 919 O O . VAL A 1 115 ? -12.867 -1.129 2.551 1.00 97.38 11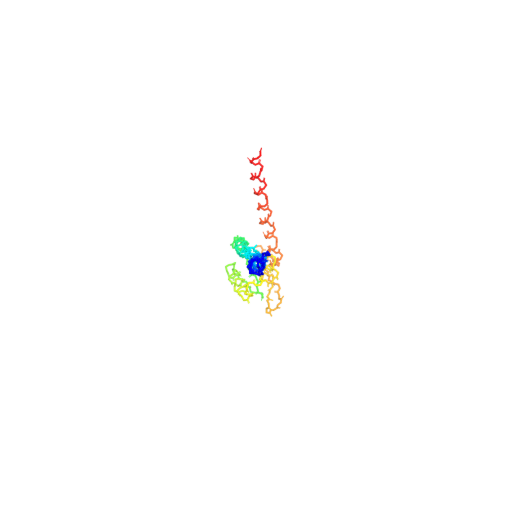5 VAL A O 1
ATOM 922 N N . LYS A 1 116 ? -12.390 -3.245 3.156 1.00 97.38 116 LYS A N 1
ATOM 923 C CA . LYS A 1 116 ? -13.681 -3.579 3.759 1.00 97.38 116 LYS A CA 1
ATOM 924 C C . LYS A 1 116 ? -13.523 -3.657 5.273 1.00 97.38 116 LYS A C 1
ATOM 926 O O . LYS A 1 116 ? -12.682 -4.405 5.760 1.00 97.38 116 LYS A O 1
ATOM 931 N N . PHE A 1 117 ? -14.309 -2.883 6.005 1.00 95.31 117 PHE A N 1
ATOM 932 C CA . PHE A 1 117 ? -14.266 -2.834 7.467 1.00 95.31 117 PHE A CA 1
ATOM 933 C C . PHE A 1 117 ? -15.216 -3.862 8.089 1.00 95.31 117 PHE A C 1
ATOM 935 O O . PHE A 1 117 ? -16.083 -4.414 7.408 1.00 95.31 117 PHE A O 1
ATOM 942 N N . ALA A 1 118 ? -15.069 -4.100 9.395 1.00 92.50 118 ALA A N 1
ATOM 943 C CA . ALA A 1 118 ? -15.932 -5.006 10.154 1.00 92.50 118 ALA A CA 1
ATOM 944 C C . ALA A 1 118 ? -17.429 -4.634 10.084 1.00 92.50 118 ALA A C 1
ATOM 946 O O . ALA A 1 118 ? -18.279 -5.518 10.119 1.00 92.50 118 ALA A O 1
ATOM 947 N N . ASP A 1 119 ? -17.757 -3.347 9.913 1.00 93.62 119 ASP A N 1
ATOM 948 C CA . ASP A 1 119 ? -19.135 -2.858 9.738 1.00 93.62 119 ASP A CA 1
ATOM 949 C C . ASP A 1 119 ? -19.706 -3.094 8.323 1.00 93.62 119 ASP A C 1
ATOM 951 O O . ASP A 1 119 ? -20.819 -2.670 8.014 1.00 93.62 119 ASP A O 1
ATOM 955 N N . GLY A 1 120 ? -18.941 -3.751 7.445 1.00 93.75 120 GLY A N 1
ATOM 956 C CA . GLY A 1 120 ? -19.319 -4.060 6.071 1.00 93.75 120 GLY A CA 1
ATOM 957 C C . GLY A 1 120 ? -19.119 -2.909 5.085 1.00 93.75 120 GLY A C 1
ATOM 958 O O . GLY A 1 120 ? -19.228 -3.137 3.878 1.00 93.75 120 GLY A O 1
ATOM 959 N N . LYS A 1 121 ? -18.781 -1.696 5.545 1.00 96.38 121 LYS A N 1
ATOM 960 C CA . LYS A 1 121 ? -18.489 -0.583 4.638 1.00 96.38 121 LYS A CA 1
ATOM 961 C C . LYS A 1 121 ? -17.196 -0.839 3.884 1.00 96.38 121 LYS A C 1
ATOM 963 O O . LYS A 1 121 ? -16.249 -1.440 4.392 1.00 96.38 121 LYS A O 1
ATOM 968 N N . THR A 1 122 ? -17.141 -0.313 2.668 1.00 97.31 122 THR A N 1
ATOM 969 C CA . THR A 1 122 ? -15.955 -0.378 1.820 1.00 97.31 122 THR A CA 1
ATOM 970 C C . THR A 1 122 ? -15.443 1.010 1.493 1.00 97.31 122 THR A C 1
ATOM 972 O O . THR A 1 122 ? -16.226 1.934 1.277 1.00 97.31 122 THR A O 1
ATOM 975 N N . LYS A 1 123 ? -14.126 1.138 1.383 1.00 97.62 123 LYS A N 1
ATOM 976 C CA . LYS A 1 123 ? -13.448 2.349 0.929 1.00 97.62 123 LYS A CA 1
ATOM 977 C C . LYS A 1 123 ? -12.389 1.997 -0.100 1.00 97.62 123 LYS A C 1
ATOM 979 O O . LYS A 1 123 ? -11.766 0.949 0.009 1.00 97.62 123 LYS A O 1
ATOM 984 N N . GLU A 1 124 ? -12.152 2.856 -1.083 1.00 98.31 124 GLU A N 1
ATOM 985 C CA . GLU A 1 124 ? -11.044 2.646 -2.016 1.00 98.31 124 GLU A CA 1
ATOM 986 C C . GLU A 1 124 ? -9.703 2.610 -1.278 1.00 98.31 124 GLU A C 1
ATOM 988 O O . GLU A 1 124 ? -9.393 3.491 -0.471 1.00 98.31 124 GLU A O 1
ATOM 993 N N . SER A 1 125 ? -8.888 1.597 -1.575 1.00 97.56 125 SER A N 1
ATOM 994 C CA . SER A 1 125 ? -7.617 1.369 -0.888 1.00 97.56 125 SER A CA 1
ATOM 995 C C . SER A 1 125 ? -6.649 2.530 -1.090 1.00 97.56 125 SER A C 1
ATOM 997 O O . SER A 1 125 ? -6.012 2.953 -0.133 1.00 97.56 125 SER A O 1
ATOM 999 N N . GLY A 1 126 ? -6.601 3.115 -2.292 1.00 97.56 126 GLY A N 1
ATOM 1000 C CA . GLY A 1 126 ? -5.761 4.284 -2.561 1.00 97.56 126 GLY A CA 1
ATOM 1001 C C . GLY A 1 126 ? -6.125 5.491 -1.690 1.00 97.56 126 GLY A C 1
ATOM 1002 O O . GLY A 1 126 ? -5.239 6.127 -1.124 1.00 97.56 126 GLY A O 1
ATOM 1003 N N . VAL A 1 127 ? -7.421 5.777 -1.526 1.00 98.06 127 VAL A N 1
ATOM 1004 C CA . VAL A 1 127 ? -7.898 6.873 -0.663 1.00 98.06 127 VAL A CA 1
ATOM 1005 C C . VAL A 1 127 ? -7.561 6.582 0.797 1.00 98.06 127 VAL A C 1
ATOM 1007 O O . VAL A 1 127 ? -6.986 7.424 1.481 1.00 98.06 127 VAL A O 1
ATOM 1010 N N . TRP A 1 128 ? -7.869 5.371 1.258 1.00 96.94 128 TRP A N 1
ATOM 1011 C CA . TRP A 1 128 ? -7.602 4.953 2.630 1.00 96.94 128 TRP A CA 1
ATOM 1012 C C . TRP A 1 128 ? -6.103 5.005 2.974 1.00 96.94 128 TRP A C 1
ATOM 1014 O O . TRP A 1 128 ? -5.725 5.540 4.013 1.00 96.94 128 TRP A O 1
ATOM 1024 N N . LEU A 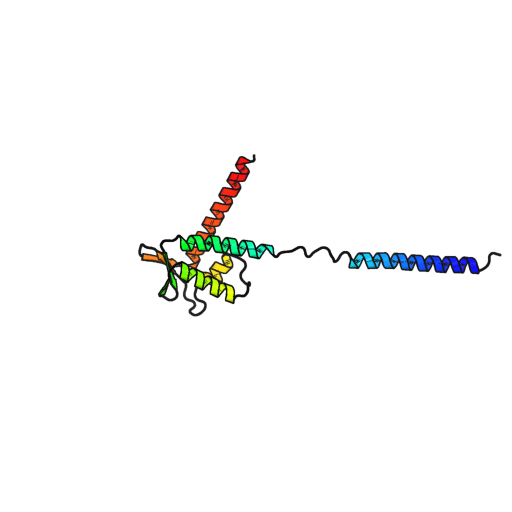1 129 ? -5.227 4.530 2.082 1.00 96.75 129 LEU A N 1
ATOM 1025 C CA . LEU A 1 129 ? -3.776 4.561 2.287 1.00 96.75 129 LEU A CA 1
ATOM 1026 C C . LEU A 1 129 ? -3.233 5.995 2.347 1.00 96.75 129 LEU A C 1
ATOM 1028 O O . LEU A 1 129 ? -2.372 6.279 3.177 1.00 96.75 129 LEU A O 1
ATOM 1032 N N . LYS A 1 130 ? -3.746 6.912 1.513 1.00 97.69 130 LYS A N 1
ATOM 1033 C CA . LYS A 1 130 ? -3.360 8.335 1.556 1.00 97.69 130 LYS A CA 1
ATOM 1034 C C . LYS A 1 130 ? -3.726 8.976 2.888 1.00 97.69 130 LYS A C 1
ATOM 1036 O O . LYS A 1 130 ? -2.925 9.717 3.450 1.00 97.69 130 LYS A O 1
ATOM 1041 N N . GLU A 1 131 ? -4.913 8.685 3.407 1.00 97.44 131 GLU A N 1
ATOM 1042 C CA . GLU A 1 131 ? -5.332 9.177 4.720 1.00 97.44 131 GLU A CA 1
ATOM 1043 C C . GLU A 1 131 ? -4.417 8.665 5.829 1.00 97.44 131 GLU A C 1
ATOM 1045 O O . GLU A 1 131 ? -3.912 9.469 6.610 1.00 97.44 131 GLU A O 1
ATOM 1050 N N . LYS A 1 132 ? -4.125 7.359 5.844 1.00 96.44 132 LYS A N 1
ATOM 1051 C CA . LYS A 1 132 ? -3.219 6.768 6.837 1.00 96.44 132 LYS A CA 1
ATOM 1052 C C . LYS A 1 132 ? -1.806 7.315 6.747 1.00 96.44 132 LYS A C 1
ATOM 1054 O O . LYS A 1 132 ? -1.195 7.601 7.772 1.00 96.44 132 LYS A O 1
ATOM 1059 N N . TRP A 1 133 ? -1.309 7.551 5.539 1.00 97.06 133 TRP A N 1
ATOM 1060 C CA . TRP A 1 133 ? -0.020 8.202 5.366 1.00 97.06 133 TRP A CA 1
ATOM 1061 C C . TRP A 1 133 ? -0.009 9.635 5.917 1.00 97.06 133 TRP A C 1
ATOM 1063 O O . TRP A 1 133 ? 0.907 10.021 6.641 1.00 97.06 133 TRP A O 1
ATOM 1073 N N . ASN A 1 134 ? -1.064 10.410 5.662 1.00 96.94 134 ASN A N 1
ATOM 1074 C CA . ASN A 1 134 ? -1.194 11.765 6.197 1.00 96.94 134 ASN A CA 1
ATOM 1075 C C . ASN A 1 134 ? -1.302 11.796 7.731 1.00 96.94 134 ASN A C 1
ATOM 1077 O O . ASN A 1 134 ? -0.775 12.718 8.355 1.00 96.94 134 ASN A O 1
ATOM 1081 N N . GLU A 1 135 ? -1.979 10.822 8.345 1.00 96.12 135 GLU A N 1
ATOM 1082 C CA . GLU A 1 135 ? -2.019 10.649 9.805 1.00 96.12 135 GLU A CA 1
ATOM 1083 C C . GLU A 1 135 ? -0.603 10.427 10.367 1.00 96.12 135 GLU A C 1
ATOM 1085 O O . GLU A 1 135 ? -0.165 11.198 11.224 1.00 96.12 135 GLU A O 1
ATOM 1090 N N . ILE A 1 136 ? 0.161 9.487 9.793 1.00 95.00 136 ILE A N 1
ATOM 1091 C CA . ILE A 1 136 ? 1.556 9.207 10.182 1.00 95.00 136 ILE A CA 1
ATOM 1092 C C . ILE A 1 136 ? 2.425 10.474 10.097 1.00 95.00 136 ILE A C 1
ATOM 1094 O O . ILE A 1 136 ? 3.192 10.781 11.015 1.00 95.00 136 ILE A O 1
ATOM 1098 N N . LEU A 1 137 ? 2.304 11.250 9.016 1.00 95.00 137 LEU A N 1
ATOM 1099 C CA . LEU A 1 137 ? 3.068 12.491 8.849 1.00 95.00 137 LEU A CA 1
ATOM 1100 C C . LEU A 1 137 ? 2.721 13.541 9.914 1.00 95.00 137 LEU A C 1
ATOM 1102 O O . LEU A 1 137 ? 3.612 14.214 10.441 1.00 95.00 137 LEU A O 1
ATOM 1106 N N . LYS A 1 138 ? 1.438 13.685 10.263 1.00 95.88 138 LYS A N 1
ATOM 1107 C CA . LYS A 1 138 ? 1.000 14.608 11.323 1.00 95.88 138 LYS A CA 1
ATOM 1108 C C . LYS A 1 138 ? 1.578 14.208 12.678 1.00 95.88 138 LYS A C 1
ATOM 1110 O O . LYS A 1 138 ? 2.096 15.070 13.390 1.00 95.88 138 LYS A O 1
ATOM 1115 N N . GLU A 1 139 ? 1.545 12.921 13.007 1.00 93.56 139 GLU A N 1
ATOM 1116 C CA . GLU A 1 139 ? 2.096 12.388 14.254 1.00 93.56 139 GLU A CA 1
ATOM 1117 C C . GLU A 1 139 ? 3.603 12.658 14.362 1.00 93.56 139 GLU A C 1
ATOM 1119 O O . GLU A 1 139 ? 4.060 13.225 15.360 1.00 93.56 139 GLU A O 1
ATOM 1124 N N . ARG A 1 140 ? 4.372 12.384 13.301 1.00 92.31 140 ARG A N 1
ATOM 1125 C CA . ARG A 1 140 ? 5.819 12.676 13.239 1.00 92.31 140 ARG A CA 1
ATOM 1126 C C . ARG A 1 140 ? 6.134 14.161 13.434 1.00 92.31 140 ARG A C 1
ATOM 1128 O O . ARG A 1 140 ? 7.037 14.521 14.199 1.00 92.31 140 ARG A O 1
ATOM 1135 N N . ASN A 1 141 ? 5.367 15.034 12.784 1.00 92.12 141 ASN A N 1
ATOM 1136 C CA . ASN A 1 141 ? 5.541 16.482 12.897 1.00 92.12 141 ASN A CA 1
ATOM 1137 C C . ASN A 1 141 ? 5.208 16.992 14.308 1.00 92.12 141 ASN A C 1
ATOM 1139 O O . ASN A 1 141 ?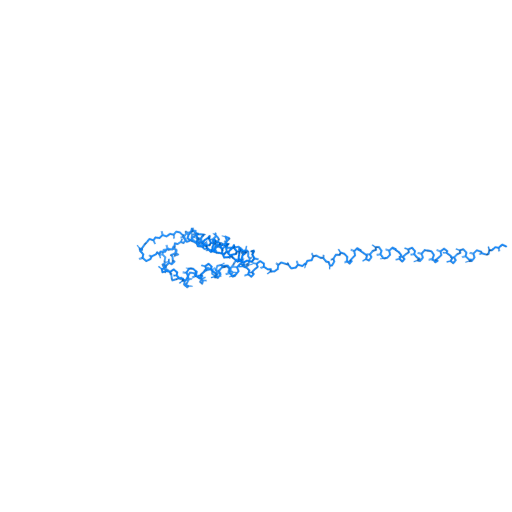 5.917 17.850 14.845 1.00 92.12 141 ASN A O 1
ATOM 1143 N N . SER A 1 142 ? 4.168 16.439 14.939 1.00 91.38 142 SER A N 1
ATOM 1144 C CA . SER A 1 142 ? 3.779 16.790 16.309 1.00 91.38 142 SER A CA 1
ATOM 1145 C C . SER A 1 142 ? 4.848 16.392 17.339 1.00 91.38 142 SER A C 1
ATOM 1147 O O . SER A 1 142 ? 5.231 17.216 18.177 1.00 91.38 142 SER A O 1
ATOM 1149 N N . SER A 1 143 ? 5.418 15.189 17.208 1.00 88.19 143 SER A N 1
ATOM 1150 C CA . SER A 1 143 ? 6.506 14.687 18.056 1.00 88.19 143 SER A CA 1
ATOM 1151 C C . SER A 1 143 ? 7.754 15.558 17.937 1.00 88.19 143 SER A C 1
ATOM 1153 O O . SER A 1 143 ? 8.321 15.991 18.942 1.00 88.19 143 SER A O 1
ATOM 1155 N N . THR A 1 144 ? 8.127 15.920 16.708 1.00 87.06 144 THR A N 1
ATOM 1156 C CA . THR A 1 144 ? 9.272 16.802 16.441 1.00 87.06 144 THR A CA 1
ATOM 1157 C C . THR A 1 144 ? 9.089 18.186 17.075 1.00 87.06 144 THR A C 1
ATOM 1159 O O . THR A 1 144 ? 10.025 18.734 17.663 1.00 87.06 144 THR A O 1
ATOM 1162 N N . LYS A 1 145 ? 7.875 18.753 17.015 1.00 84.00 145 LYS A N 1
ATOM 1163 C CA . LYS A 1 145 ? 7.552 20.046 17.641 1.00 84.00 145 LYS A CA 1
ATOM 1164 C C . LYS A 1 145 ? 7.640 19.991 19.172 1.00 84.00 145 LYS A C 1
ATOM 1166 O O . LYS A 1 145 ? 8.177 20.919 19.775 1.00 84.00 145 LYS A O 1
ATOM 1171 N N . SER A 1 146 ? 7.149 18.916 19.794 1.00 79.38 146 SER A N 1
ATOM 1172 C CA . SER A 1 146 ? 7.217 18.712 21.251 1.00 79.38 146 SER A CA 1
ATOM 1173 C C . SER A 1 146 ? 8.664 18.635 21.753 1.00 79.38 146 SER A C 1
ATOM 1175 O O . SER A 1 146 ? 9.035 19.333 22.698 1.00 79.38 146 SER A O 1
ATOM 1177 N N . ILE A 1 147 ? 9.514 17.868 21.059 1.00 82.00 147 ILE A N 1
ATOM 1178 C CA . ILE A 1 147 ? 10.935 17.720 21.410 1.00 82.00 147 ILE A CA 1
ATOM 1179 C C . ILE A 1 147 ? 11.658 19.071 21.342 1.00 82.00 147 ILE A C 1
ATOM 1181 O O . ILE A 1 147 ? 12.408 19.415 22.254 1.00 82.00 147 ILE A O 1
ATOM 1185 N N . ARG A 1 148 ? 11.395 19.874 20.301 1.00 77.75 148 ARG A N 1
ATOM 1186 C CA . ARG A 1 148 ? 11.981 21.218 20.164 1.00 77.75 148 ARG A CA 1
ATOM 1187 C C . ARG A 1 148 ? 11.526 22.176 21.272 1.00 77.75 148 ARG A C 1
ATOM 1189 O O . ARG A 1 148 ? 12.344 22.945 21.753 1.00 77.75 148 ARG A O 1
ATOM 1196 N N . LYS A 1 149 ? 10.265 22.103 21.723 1.00 68.31 149 LYS A N 1
ATOM 1197 C CA . LYS A 1 149 ? 9.743 22.948 22.816 1.00 68.31 149 LYS A CA 1
ATOM 1198 C C . LYS A 1 149 ? 10.351 22.614 24.185 1.00 68.31 149 LYS A C 1
ATOM 1200 O O . LYS A 1 149 ? 10.444 23.502 25.012 1.00 68.31 149 LYS A O 1
ATOM 1205 N N . LYS A 1 150 ? 10.757 21.364 24.434 1.00 69.75 150 LYS A N 1
ATOM 1206 C CA . LYS A 1 150 ? 11.389 20.945 25.703 1.00 69.75 150 LYS A CA 1
ATOM 1207 C C . LYS A 1 150 ? 12.873 21.340 25.806 1.00 69.75 150 LYS A C 1
ATOM 1209 O O . LYS A 1 150 ? 13.439 21.292 26.892 1.00 69.75 150 LYS A O 1
ATOM 1214 N N . LYS A 1 151 ? 13.512 21.665 24.677 1.00 62.78 151 LYS A N 1
ATOM 1215 C CA . LYS A 1 151 ? 14.938 22.027 24.593 1.00 62.78 151 LYS A CA 1
ATOM 1216 C C . LYS A 1 151 ? 15.182 23.545 24.663 1.00 62.78 151 LYS A C 1
ATOM 1218 O O . LYS A 1 151 ? 16.333 23.950 24.808 1.00 62.78 151 LYS A O 1
ATOM 1223 N N . ASN A 1 152 ? 14.117 24.340 24.568 1.00 50.84 152 ASN A N 1
ATOM 1224 C CA . ASN A 1 152 ? 14.110 25.795 24.723 1.00 50.84 152 ASN A CA 1
ATOM 1225 C C . ASN A 1 152 ? 13.495 26.167 26.070 1.00 50.84 152 ASN A C 1
ATOM 1227 O O . ASN A 1 152 ? 13.896 27.217 26.606 1.00 50.84 152 ASN A O 1
#

Radius of gyration: 31.87 Å; chains: 1; bounding box: 102×51×52 Å

InterPro domains:
  IPR035242 Protein of unknown function DUF5329 [PF17263] (47-136)

pLDDT: mean 81.52, std 18.66, range [45.09, 98.31]

Sequence (152 aa):
MPSNLFLRKAKTLFESFKGMLTMIRKLTCVFAFLFFISTSAEESSDFRNDLNSLMAVFQTCECKFVRNGVEHDPKEARAHMEKKLKAVEGRIQTIQEFIDYIGSKSSVSGKPYLVKFADGKTKESGVWLKEKWNEILKERNSSTKSIRKKKN

Foldseek 3Di:
DDDPPVVVVVVVVVVVVVVVVVVVVVVVVVVVVPPPDDDDPPLQVVQVVLVVVLLVVLQPAQKWKAAPNDTDHSVVLVVQLVVVVVVVPPPDRHLLCSLVPRFFHDPVPRDGMWIAHPVRDIDGRSVVSVVSSVVVVVVVVVVVVVVVVVVD

Secondary structure (DSSP, 8-state):
---HHHHHHHHHHHHHHHHHHHHHHHHTTTGGGSS-------HHHHHHHHHHHHHHHHHHSSEEEEETTEEE-HHHHHHHHHHHHHTTTT---SHHHIIIIIISB-TTT-PBPEEEETTS-EEEHHHHHHHHHHHHHHHHHHHHHHHHHH--

Organism: NCBI:txid280505